Protein AF-A0A950LXG6-F1 (afdb_monomer)

Radius of gyration: 16.53 Å; Cα contacts (8 Å, |Δi|>4): 172; chains: 1; bounding box: 60×25×36 Å

Secondary structure (DSSP, 8-state):
---S-S-GGG--EEEEEE-SSTTEEEEEEEETTEEEEEEEEE--GGGSBTB-SSHHHHHHHHHHHTS--PPPSSHHHHHHHHHHHHHHHT-SS-SSEEEE--TTS---HHHHHHHHHHHHTT---------S-------

Structure (mmCIF, N/CA/C/O backbone):
data_AF-A0A950LXG6-F1
#
_entry.id   AF-A0A950LXG6-F1
#
loop_
_atom_site.group_PDB
_atom_site.id
_atom_site.type_symbol
_atom_site.label_atom_id
_atom_site.label_alt_id
_atom_site.label_comp_id
_atom_site.label_asym_id
_atom_site.label_entity_id
_atom_site.label_seq_id
_atom_site.pdbx_PDB_ins_code
_atom_site.Cartn_x
_atom_site.Cartn_y
_atom_site.Cartn_z
_atom_site.occupancy
_atom_site.B_iso_or_equiv
_atom_site.auth_seq_id
_atom_site.auth_comp_id
_atom_site.auth_asym_id
_atom_site.auth_atom_id
_atom_site.pdbx_PDB_model_num
ATOM 1 N N . MET A 1 1 ? -11.647 -15.676 -3.465 1.00 42.12 1 MET A N 1
ATOM 2 C CA . MET A 1 1 ? -10.871 -14.416 -3.354 1.00 42.12 1 MET A CA 1
ATOM 3 C C . MET A 1 1 ? -10.727 -14.121 -1.867 1.00 42.12 1 MET A C 1
ATOM 5 O O . MET A 1 1 ? -11.775 -13.935 -1.272 1.00 42.12 1 MET A O 1
ATOM 9 N N . PRO A 1 2 ? -9.537 -14.148 -1.237 1.00 46.75 2 PRO A N 1
ATOM 10 C CA . PRO A 1 2 ? -9.437 -13.808 0.186 1.00 46.75 2 PRO A CA 1
ATOM 11 C C . PRO A 1 2 ? -9.527 -12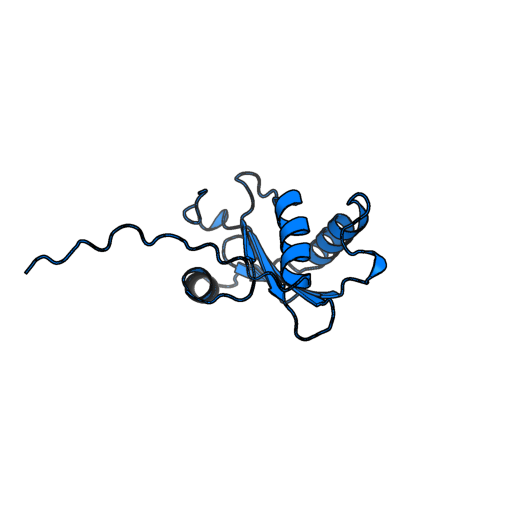.277 0.305 1.00 46.75 2 PRO A C 1
ATOM 13 O O . PRO A 1 2 ? -8.739 -11.570 -0.322 1.00 46.75 2 PRO A O 1
ATOM 16 N N . GLU A 1 3 ? -10.695 -11.770 0.704 1.00 58.88 3 GLU A N 1
ATOM 17 C CA . GLU A 1 3 ? -11.113 -11.449 2.084 1.00 58.88 3 GLU A CA 1
ATOM 18 C C . GLU A 1 3 ? -10.5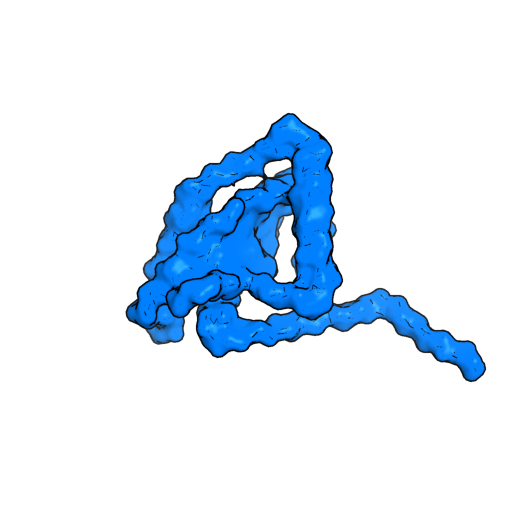69 -10.081 2.527 1.00 58.88 3 GLU A C 1
ATOM 20 O O . GLU A 1 3 ? -9.755 -9.994 3.428 1.00 58.88 3 GLU A O 1
ATOM 25 N N . ILE A 1 4 ? -11.049 -8.983 1.920 1.00 57.38 4 ILE A N 1
ATOM 26 C CA . ILE A 1 4 ? -10.932 -7.639 2.539 1.00 57.38 4 ILE A CA 1
ATOM 27 C C . ILE A 1 4 ? -11.655 -7.582 3.902 1.00 57.38 4 ILE A C 1
ATOM 29 O O . ILE A 1 4 ? -11.443 -6.679 4.705 1.00 57.38 4 ILE A O 1
ATOM 33 N N . VAL A 1 5 ? -12.531 -8.561 4.150 1.00 61.56 5 VAL A N 1
ATOM 34 C CA . VAL A 1 5 ? -13.261 -8.765 5.395 1.00 61.56 5 VAL A CA 1
ATOM 35 C C . VAL A 1 5 ? -12.406 -9.619 6.332 1.00 61.56 5 VAL A C 1
ATOM 37 O O . VAL A 1 5 ? -12.485 -10.841 6.339 1.00 61.56 5 VAL A O 1
ATOM 40 N N . HIS A 1 6 ? -11.581 -8.965 7.133 1.00 67.38 6 HIS A N 1
ATOM 41 C CA . HIS A 1 6 ? -10.941 -9.553 8.308 1.00 67.38 6 HIS A CA 1
ATOM 42 C C . HIS A 1 6 ? -10.940 -8.502 9.422 1.00 67.38 6 HIS A C 1
ATOM 44 O O . HIS A 1 6 ? -11.320 -7.349 9.200 1.00 67.38 6 HIS A O 1
ATOM 50 N N . ARG A 1 7 ? -10.516 -8.878 10.633 1.00 70.31 7 ARG A N 1
ATOM 51 C CA . ARG A 1 7 ? -10.454 -7.917 11.738 1.00 70.31 7 ARG A CA 1
ATOM 52 C C . ARG A 1 7 ? -9.603 -6.699 11.352 1.00 70.31 7 ARG A C 1
ATOM 54 O O . ARG A 1 7 ? -8.580 -6.846 10.678 1.00 70.31 7 ARG A O 1
ATOM 61 N N . LEU A 1 8 ? -10.049 -5.515 11.767 1.00 73.50 8 LEU A N 1
ATOM 62 C CA . LEU A 1 8 ? -9.440 -4.236 11.403 1.00 73.50 8 LEU A CA 1
ATOM 63 C C . LEU A 1 8 ? -7.995 -4.114 11.906 1.00 73.50 8 LEU A C 1
ATOM 65 O O . LEU A 1 8 ? -7.127 -3.682 11.159 1.00 73.50 8 LEU A O 1
ATOM 69 N N . ASP A 1 9 ? -7.717 -4.616 13.108 1.00 73.75 9 ASP A N 1
ATOM 70 C CA . ASP A 1 9 ? -6.367 -4.717 13.683 1.00 73.75 9 ASP A CA 1
ATOM 71 C C . ASP A 1 9 ? -5.417 -5.604 12.860 1.00 73.75 9 ASP A C 1
ATOM 73 O O . ASP A 1 9 ? -4.202 -5.512 12.990 1.00 73.75 9 ASP A O 1
ATOM 77 N N . ARG A 1 10 ? -5.961 -6.452 11.981 1.00 75.50 10 ARG A N 1
ATOM 78 C CA . ARG A 1 10 ? -5.204 -7.325 11.073 1.00 75.50 10 ARG A CA 1
ATOM 79 C C . ARG A 1 10 ? -5.247 -6.859 9.617 1.00 75.50 10 ARG A C 1
ATOM 81 O O . ARG A 1 10 ? -4.757 -7.570 8.742 1.00 75.50 10 ARG A O 1
ATOM 88 N N . LEU A 1 11 ? -5.821 -5.682 9.347 1.00 80.69 11 LEU A N 1
ATOM 89 C CA . LEU A 1 11 ? -5.873 -5.085 8.013 1.00 80.69 11 LEU A CA 1
ATOM 90 C C . LEU A 1 11 ? -4.516 -4.534 7.612 1.00 80.69 11 LEU A C 1
ATOM 92 O O . LEU A 1 11 ? -4.244 -3.344 7.751 1.00 80.69 11 LEU A O 1
ATOM 96 N N . SER A 1 12 ? -3.690 -5.428 7.081 1.00 83.12 12 SER A N 1
ATOM 97 C CA . SER A 1 12 ? -2.365 -5.108 6.571 1.00 83.12 12 SER A CA 1
ATOM 98 C C . SER A 1 12 ? -2.277 -5.371 5.073 1.00 83.12 12 SER A C 1
ATOM 100 O O . SER A 1 12 ? -2.789 -6.366 4.554 1.00 83.12 12 SER A O 1
ATOM 102 N N . GLY A 1 13 ? -1.620 -4.475 4.348 1.00 86.38 13 GLY A N 1
ATOM 103 C CA . GLY A 1 13 ? -1.499 -4.577 2.903 1.00 86.38 13 GLY A CA 1
ATOM 104 C C . GLY A 1 13 ? -0.568 -3.542 2.295 1.00 86.38 13 GLY A C 1
ATOM 105 O O . GLY A 1 13 ? 0.052 -2.737 2.980 1.00 86.38 13 GLY A O 1
ATOM 106 N N . LEU A 1 14 ? -0.461 -3.585 0.976 1.00 86.69 14 LEU A N 1
ATOM 107 C CA . LEU A 1 14 ? 0.359 -2.687 0.185 1.00 86.69 14 LEU A CA 1
ATOM 108 C C . LEU A 1 14 ? -0.409 -2.291 -1.070 1.00 86.69 14 LEU A C 1
ATOM 110 O O . LEU A 1 14 ? -0.772 -3.147 -1.877 1.00 86.69 14 LEU A O 1
ATOM 114 N N . VAL A 1 15 ? -0.637 -0.997 -1.249 1.00 86.88 15 VAL A N 1
ATOM 115 C CA . VAL A 1 15 ? -1.157 -0.425 -2.490 1.00 86.88 15 VAL A CA 1
ATOM 116 C C . VAL A 1 15 ? 0.017 0.070 -3.319 1.00 86.88 15 VAL A C 1
ATOM 118 O O . VAL A 1 15 ? 0.897 0.770 -2.825 1.00 86.88 15 VAL A O 1
ATOM 121 N N . ILE A 1 16 ? 0.023 -0.295 -4.595 1.00 86.69 16 ILE A N 1
ATOM 122 C CA . ILE A 1 16 ? 1.053 0.081 -5.559 1.00 86.69 16 ILE A CA 1
ATOM 123 C C . ILE A 1 16 ? 0.372 0.817 -6.696 1.00 86.69 16 ILE A C 1
ATOM 125 O O . ILE A 1 16 ? -0.534 0.271 -7.319 1.00 86.69 16 ILE A O 1
ATOM 129 N N . GLN A 1 17 ? 0.815 2.034 -6.986 1.00 85.94 17 GLN A N 1
ATOM 130 C CA . GLN A 1 17 ? 0.266 2.867 -8.054 1.00 85.94 17 GLN A CA 1
ATOM 131 C C . GLN A 1 17 ? 1.382 3.377 -8.960 1.00 85.94 17 GLN A C 1
ATOM 133 O O . GLN A 1 17 ? 2.543 3.457 -8.556 1.00 85.94 17 GLN A O 1
ATOM 138 N N . ARG A 1 18 ? 1.036 3.731 -10.199 1.00 80.69 18 ARG A N 1
ATOM 139 C CA . ARG A 1 18 ? 1.973 4.397 -11.105 1.00 80.69 18 ARG A CA 1
ATOM 140 C C . ARG A 1 18 ? 2.220 5.822 -10.605 1.00 80.69 18 ARG A C 1
ATOM 142 O O . ARG A 1 18 ? 1.278 6.506 -10.221 1.00 80.69 18 ARG A O 1
ATOM 149 N N . SER A 1 19 ? 3.477 6.250 -10.586 1.00 79.00 19 SER A N 1
ATOM 150 C CA . SER A 1 19 ? 3.853 7.626 -10.250 1.00 79.00 19 SER A CA 1
ATOM 151 C C . SER A 1 19 ? 3.980 8.476 -11.521 1.00 79.00 19 SER A C 1
ATOM 153 O O . SER A 1 19 ? 4.055 7.937 -12.624 1.00 79.00 19 SER A O 1
ATOM 155 N N . SER A 1 20 ? 4.024 9.803 -11.374 1.00 70.00 20 SER A N 1
ATOM 156 C CA . SER A 1 20 ? 4.157 10.758 -12.487 1.00 70.00 20 SER A CA 1
ATOM 157 C C . SER A 1 20 ? 5.535 10.746 -13.165 1.00 70.00 20 SER A C 1
ATOM 159 O O . SER A 1 20 ? 5.687 11.311 -14.244 1.00 70.00 20 SER A O 1
ATOM 161 N N . GLY A 1 21 ? 6.541 10.106 -12.557 1.00 66.06 21 GLY A N 1
ATOM 162 C CA . GLY A 1 21 ? 7.884 9.962 -13.125 1.00 66.06 21 GLY A CA 1
ATOM 163 C C . GLY A 1 21 ? 8.042 8.727 -14.027 1.00 66.06 21 GLY A C 1
ATOM 164 O O . GLY A 1 21 ? 7.367 7.713 -13.809 1.00 66.06 21 GLY A O 1
ATOM 165 N N . PRO A 1 22 ? 8.973 8.752 -15.002 1.00 66.06 22 PRO A N 1
ATOM 166 C CA . PRO A 1 22 ? 9.312 7.565 -15.781 1.00 66.06 22 PRO A CA 1
ATOM 167 C C . PRO A 1 22 ? 9.808 6.457 -14.843 1.00 66.06 22 PRO A C 1
ATOM 169 O O . PRO A 1 22 ? 10.554 6.712 -13.894 1.00 66.06 22 PRO A O 1
ATOM 172 N N . ASN A 1 23 ? 9.342 5.228 -15.071 1.00 73.06 23 ASN A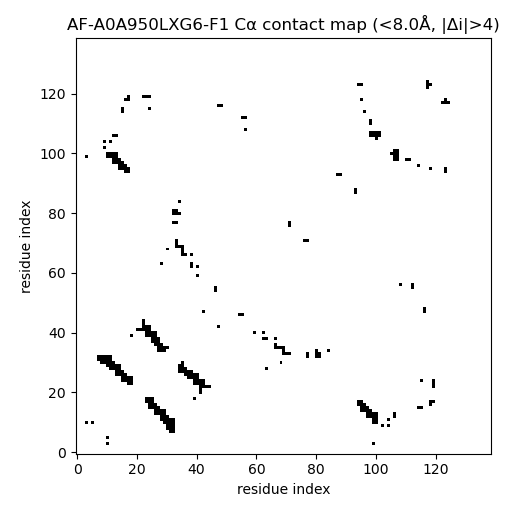 N 1
ATOM 173 C CA . ASN A 1 23 ? 9.681 4.039 -14.279 1.00 73.06 23 ASN A CA 1
ATOM 174 C C . ASN A 1 23 ? 9.526 4.199 -12.755 1.00 73.06 23 ASN A C 1
ATOM 176 O O . ASN A 1 23 ? 10.224 3.557 -11.969 1.00 73.06 23 ASN A O 1
ATOM 180 N N . SER A 1 24 ? 8.610 5.066 -12.329 1.00 81.38 24 SER A N 1
ATOM 181 C CA . SER A 1 24 ? 8.389 5.371 -10.921 1.00 81.38 24 SER A CA 1
ATOM 182 C C . SER A 1 24 ? 7.039 4.836 -10.456 1.00 81.38 24 SER A C 1
ATOM 184 O O . SER A 1 24 ? 6.024 4.961 -11.144 1.00 81.38 24 SER A O 1
ATOM 186 N N . ILE A 1 25 ? 7.016 4.271 -9.253 1.00 84.88 25 ILE A N 1
ATOM 187 C CA . ILE A 1 25 ? 5.807 3.792 -8.578 1.00 84.88 25 ILE A CA 1
ATOM 188 C C . ILE A 1 25 ? 5.639 4.501 -7.233 1.00 84.88 25 ILE A C 1
ATOM 190 O O . ILE A 1 25 ? 6.609 4.943 -6.617 1.00 84.88 25 ILE A O 1
ATOM 194 N N . ALA A 1 26 ? 4.397 4.617 -6.783 1.00 87.50 26 ALA A N 1
ATOM 195 C CA . ALA A 1 26 ? 4.050 5.049 -5.439 1.00 87.50 26 ALA A CA 1
ATOM 196 C C . ALA A 1 26 ? 3.582 3.833 -4.637 1.00 87.50 26 ALA A C 1
ATOM 198 O O . ALA A 1 26 ? 2.706 3.086 -5.080 1.00 87.50 26 ALA A O 1
ATOM 199 N N . LEU A 1 27 ? 4.189 3.633 -3.472 1.00 87.56 27 LEU A N 1
ATOM 200 C CA . LEU A 1 27 ? 3.842 2.581 -2.527 1.00 87.56 27 LEU A CA 1
ATOM 201 C C . LEU A 1 27 ? 3.112 3.215 -1.339 1.00 87.56 27 LEU A C 1
ATOM 203 O O . LEU A 1 27 ? 3.609 4.179 -0.753 1.00 87.56 27 LEU A O 1
ATOM 207 N N . PHE A 1 28 ? 1.959 2.660 -0.982 1.00 87.00 28 PHE A N 1
ATOM 208 C CA . PHE A 1 28 ? 1.237 2.997 0.241 1.00 87.00 28 PHE A CA 1
ATOM 209 C C . PHE A 1 28 ? 1.087 1.725 1.067 1.00 87.00 28 PHE A C 1
ATOM 211 O O . PHE A 1 28 ? 0.418 0.782 0.636 1.00 87.00 28 PHE A O 1
ATOM 218 N N . SER A 1 29 ? 1.738 1.665 2.223 1.00 86.62 29 SER A N 1
ATOM 219 C CA . SER A 1 29 ? 1.528 0.575 3.169 1.00 86.62 29 SER A CA 1
ATOM 220 C C . SER A 1 29 ? 0.211 0.782 3.904 1.00 86.62 29 SER A C 1
ATOM 222 O O . SER A 1 29 ? -0.225 1.903 4.149 1.00 86.62 29 SER A O 1
ATOM 224 N N . ILE A 1 30 ? -0.445 -0.323 4.226 1.00 86.56 30 ILE A N 1
ATOM 225 C CA . ILE A 1 30 ? -1.628 -0.358 5.071 1.00 86.56 30 ILE A CA 1
ATOM 226 C C . ILE A 1 30 ? -1.275 -1.225 6.271 1.00 86.56 30 ILE A C 1
ATOM 228 O O . ILE A 1 30 ? -0.800 -2.346 6.084 1.00 86.56 30 ILE A O 1
ATOM 232 N N . GLN A 1 31 ? -1.488 -0.718 7.479 1.00 85.00 31 GLN A N 1
ATOM 233 C CA . GLN A 1 31 ? -1.281 -1.446 8.732 1.00 85.00 31 GLN A CA 1
ATOM 234 C C . GLN A 1 31 ? -2.444 -1.137 9.671 1.00 85.00 31 GLN A C 1
ATOM 236 O O . GLN A 1 31 ? -2.751 0.027 9.895 1.00 85.00 31 GLN A O 1
ATOM 241 N N . ALA A 1 32 ? -3.129 -2.168 10.169 1.00 82.31 32 ALA A N 1
ATOM 242 C CA . ALA A 1 32 ? -4.341 -2.027 10.985 1.00 82.31 32 ALA A CA 1
ATOM 243 C C . ALA A 1 32 ? -5.416 -1.072 10.394 1.00 82.31 32 ALA A C 1
ATOM 245 O O . ALA A 1 32 ? -6.163 -0.424 11.121 1.00 82.31 32 ALA A O 1
ATOM 246 N N . GLY A 1 33 ? -5.491 -0.962 9.060 1.00 79.88 33 GLY A N 1
ATOM 247 C CA . GLY A 1 33 ? -6.405 -0.053 8.352 1.00 79.88 33 GLY A CA 1
ATOM 248 C C . GLY A 1 33 ? -5.912 1.384 8.169 1.00 79.88 33 GLY A C 1
ATOM 249 O O . GLY A 1 33 ? -6.580 2.168 7.498 1.00 79.88 33 GLY A O 1
ATOM 250 N N . ILE A 1 34 ? -4.731 1.710 8.687 1.00 84.25 34 ILE A N 1
ATOM 251 C CA . ILE A 1 34 ? -4.080 3.010 8.530 1.00 84.25 34 ILE A CA 1
ATOM 252 C C . ILE A 1 34 ? -3.253 2.985 7.259 1.00 84.25 34 ILE A C 1
ATOM 254 O O . ILE A 1 34 ? -2.513 2.033 7.016 1.00 84.25 34 ILE A O 1
ATOM 258 N N . ILE A 1 35 ? -3.372 4.030 6.446 1.00 85.94 35 ILE A N 1
ATOM 259 C CA . ILE A 1 35 ? -2.608 4.166 5.208 1.00 85.94 35 ILE A CA 1
ATOM 260 C C . ILE A 1 35 ? -1.372 5.016 5.505 1.00 85.94 35 ILE A C 1
ATOM 262 O O . ILE A 1 35 ? -1.506 6.173 5.884 1.00 85.94 35 ILE A O 1
ATOM 266 N N . SER A 1 36 ? -0.181 4.467 5.283 1.00 83.25 36 SER A N 1
ATOM 267 C CA . SER A 1 36 ? 1.100 5.174 5.368 1.00 83.25 36 SER A CA 1
ATOM 268 C C . SER A 1 36 ? 1.720 5.309 3.973 1.00 83.25 36 SER A C 1
ATOM 270 O O . SER A 1 36 ? 1.767 4.359 3.190 1.00 83.25 36 SER A O 1
ATOM 272 N N . GLY A 1 37 ? 2.186 6.507 3.624 1.00 74.12 37 GLY A N 1
ATOM 273 C CA . GLY A 1 37 ? 2.726 6.819 2.297 1.00 74.12 37 GLY A CA 1
ATOM 274 C C . GLY A 1 37 ? 2.439 8.269 1.890 1.00 74.12 37 GLY A C 1
ATOM 275 O O . GLY A 1 37 ? 1.914 9.029 2.700 1.00 74.12 37 GLY A O 1
ATOM 276 N N . PRO A 1 38 ? 2.748 8.682 0.647 1.00 81.44 38 PRO A N 1
ATOM 277 C CA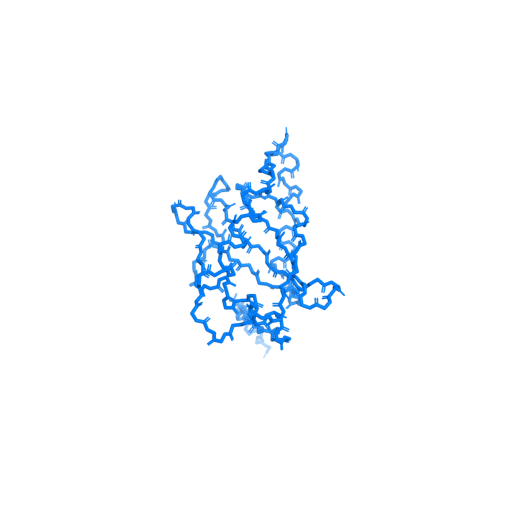 . PRO A 1 38 ? 3.306 7.894 -0.453 1.00 81.44 38 PRO A CA 1
ATOM 278 C C . PRO A 1 38 ? 4.829 7.732 -0.369 1.00 81.44 38 PRO A C 1
ATOM 280 O O . PRO A 1 38 ? 5.576 8.711 -0.342 1.00 81.44 38 PRO A O 1
ATOM 283 N N . ILE A 1 39 ? 5.310 6.493 -0.459 1.00 82.62 39 ILE A N 1
ATOM 284 C CA . ILE A 1 39 ? 6.732 6.219 -0.681 1.00 82.62 39 ILE A CA 1
ATOM 285 C C . ILE A 1 39 ? 6.954 6.180 -2.187 1.00 82.62 39 ILE A C 1
ATOM 287 O O . ILE A 1 39 ? 6.513 5.260 -2.882 1.00 82.62 39 ILE A O 1
ATOM 291 N N . ARG A 1 40 ? 7.619 7.208 -2.712 1.00 81.69 40 ARG A N 1
ATOM 292 C CA . ARG A 1 40 ? 7.997 7.254 -4.125 1.00 81.69 40 ARG A CA 1
ATOM 293 C C . ARG A 1 40 ? 9.208 6.364 -4.350 1.00 81.69 40 ARG A C 1
ATOM 295 O O . ARG A 1 40 ? 10.254 6.561 -3.740 1.00 81.69 40 ARG A O 1
ATOM 302 N N . PHE A 1 41 ? 9.062 5.403 -5.248 1.00 79.75 41 PHE A N 1
ATOM 303 C CA . PHE A 1 41 ? 10.098 4.442 -5.573 1.00 79.75 41 PHE A CA 1
ATOM 304 C C . PHE A 1 41 ? 10.386 4.479 -7.072 1.00 79.75 41 PHE A C 1
ATOM 306 O O . PHE A 1 41 ? 9.526 4.153 -7.890 1.00 79.75 41 PHE A O 1
ATOM 313 N N . SER A 1 42 ? 11.601 4.894 -7.430 1.00 76.19 42 SER A N 1
ATOM 314 C CA . SER A 1 42 ? 12.079 4.858 -8.812 1.00 76.19 42 SER A CA 1
ATOM 315 C C . SER A 1 42 ? 12.819 3.549 -9.074 1.00 76.19 42 SER A C 1
ATOM 317 O O . SER A 1 42 ? 13.691 3.133 -8.292 1.00 76.19 42 SER A O 1
ATOM 319 N N . ILE A 1 43 ? 12.435 2.880 -10.160 1.00 73.00 43 ILE A N 1
ATOM 320 C CA . ILE A 1 43 ? 13.019 1.618 -10.601 1.00 73.00 43 ILE A CA 1
ATOM 321 C C . ILE A 1 43 ? 13.970 1.921 -11.753 1.00 73.00 43 ILE A C 1
ATOM 323 O O . ILE A 1 43 ? 13.526 2.304 -12.837 1.00 73.00 43 ILE A O 1
ATOM 327 N N . PRO A 1 44 ? 15.283 1.746 -11.541 1.00 69.50 44 PRO A N 1
ATOM 328 C CA . PRO A 1 44 ? 16.244 1.837 -12.619 1.00 69.50 44 PRO A CA 1
ATOM 329 C C . PRO A 1 44 ? 15.932 0.817 -13.728 1.00 69.50 44 PRO A C 1
ATOM 331 O O . PRO A 1 44 ? 15.517 -0.300 -13.413 1.00 69.50 44 PRO A O 1
ATOM 334 N N . PRO A 1 45 ? 16.190 1.138 -15.007 1.00 64.06 45 PRO A N 1
ATOM 335 C CA . PRO A 1 45 ? 15.883 0.257 -16.137 1.00 64.06 45 PRO A CA 1
ATOM 336 C C . PRO A 1 45 ? 16.549 -1.127 -16.056 1.00 64.06 45 PRO A C 1
ATOM 338 O O . PRO A 1 45 ? 15.978 -2.115 -16.499 1.00 64.06 45 PRO A O 1
ATOM 341 N N . PHE A 1 46 ? 17.729 -1.227 -15.437 1.00 62.28 46 PHE A N 1
ATOM 342 C CA . PHE A 1 46 ? 18.454 -2.494 -15.258 1.00 62.28 46 PHE A CA 1
ATOM 343 C C . PHE A 1 46 ? 17.837 -3.421 -14.195 1.00 62.28 46 PHE A C 1
ATOM 345 O O . PHE A 1 46 ? 18.216 -4.582 -14.092 1.00 62.28 46 PHE A O 1
ATOM 352 N N . LEU A 1 47 ? 16.896 -2.912 -13.390 1.00 62.72 47 LEU A N 1
ATOM 353 C CA . LEU A 1 47 ? 16.121 -3.677 -12.407 1.00 62.72 47 LEU A CA 1
ATOM 354 C C . LEU A 1 47 ? 14.738 -4.074 -12.936 1.00 62.72 47 LEU A C 1
ATOM 356 O O . LEU A 1 47 ? 13.916 -4.596 -12.176 1.00 62.72 47 LEU A O 1
ATOM 360 N N . LEU A 1 48 ? 14.468 -3.814 -14.221 1.00 63.16 48 LEU A N 1
ATOM 361 C CA . LEU A 1 48 ? 13.273 -4.301 -14.894 1.00 63.16 48 LEU A CA 1
ATOM 362 C C . LEU A 1 48 ? 13.310 -5.839 -14.976 1.00 63.16 48 LEU A C 1
ATOM 364 O O . LEU A 1 48 ? 14.381 -6.444 -15.043 1.00 63.16 48 LEU A O 1
ATOM 368 N N . PRO A 1 49 ? 12.149 -6.501 -14.914 1.00 54.22 49 PRO A N 1
ATOM 369 C CA . PRO A 1 49 ? 12.094 -7.933 -14.674 1.00 54.22 49 PRO A CA 1
ATOM 370 C C . PRO A 1 49 ? 12.479 -8.709 -15.937 1.00 54.22 49 PRO A C 1
ATOM 372 O O . PRO A 1 49 ? 11.782 -8.641 -16.945 1.00 54.22 49 PRO A O 1
ATOM 375 N N . GLY A 1 50 ? 13.573 -9.466 -15.842 1.00 56.72 50 GLY A N 1
ATOM 376 C CA . GLY A 1 50 ? 14.103 -10.334 -16.901 1.00 56.72 50 GLY A CA 1
ATOM 377 C C . GLY A 1 50 ? 15.177 -11.305 -16.394 1.00 56.72 50 GLY A C 1
ATOM 378 O O . GLY A 1 50 ? 15.242 -12.438 -16.854 1.00 56.72 50 GLY A O 1
ATOM 379 N N . GLY A 1 51 ? 15.951 -10.903 -15.381 1.00 49.16 51 GLY A N 1
ATOM 380 C CA . GLY A 1 51 ? 16.818 -11.785 -14.595 1.00 49.16 51 GLY A CA 1
ATOM 381 C C . GLY A 1 51 ? 16.237 -12.015 -13.201 1.00 49.16 51 GLY A C 1
ATOM 382 O O . GLY A 1 51 ? 15.517 -11.162 -12.686 1.00 49.16 51 GLY A O 1
ATOM 383 N N . GLU A 1 52 ? 16.509 -13.182 -12.625 1.00 49.72 52 GLU A N 1
ATOM 384 C CA . GLU A 1 52 ? 16.157 -13.625 -11.269 1.00 49.72 52 GLU A CA 1
ATOM 385 C C . GLU A 1 52 ? 15.978 -12.488 -10.238 1.00 49.72 52 GLU A C 1
ATOM 387 O O . GLU A 1 52 ? 16.778 -11.559 -10.157 1.00 49.72 52 GLU A O 1
ATOM 392 N N . ALA A 1 53 ? 14.915 -12.552 -9.425 1.00 53.66 53 ALA A N 1
ATOM 393 C CA . ALA A 1 53 ? 14.448 -11.445 -8.584 1.00 53.66 53 ALA A CA 1
ATOM 394 C C . ALA A 1 53 ? 14.921 -11.447 -7.101 1.00 53.66 53 ALA A C 1
ATOM 396 O O . ALA A 1 53 ? 14.076 -11.573 -6.207 1.00 53.66 53 ALA A O 1
ATOM 397 N N . PRO A 1 54 ? 16.213 -11.203 -6.794 1.00 59.78 54 PRO A N 1
ATOM 398 C CA . PRO A 1 54 ? 16.642 -10.681 -5.487 1.00 59.78 54 PRO A CA 1
ATOM 399 C C . PRO A 1 54 ? 16.594 -9.142 -5.312 1.00 59.78 54 PRO A C 1
ATOM 401 O O . PRO A 1 54 ? 16.124 -8.691 -4.262 1.00 59.78 54 PRO A O 1
ATOM 404 N N . PRO A 1 55 ? 17.006 -8.283 -6.275 1.00 72.00 55 PRO A N 1
ATOM 405 C CA . PRO A 1 55 ? 17.286 -6.880 -5.950 1.00 72.00 55 PRO A CA 1
ATOM 406 C C . PRO A 1 55 ? 16.034 -5.996 -5.841 1.00 72.00 55 PRO A C 1
ATOM 408 O O . PRO A 1 55 ? 15.965 -5.139 -4.963 1.00 72.00 55 PRO A O 1
ATOM 411 N N . LEU A 1 56 ? 14.998 -6.207 -6.665 1.00 76.88 56 LEU A N 1
ATOM 412 C CA . LEU A 1 56 ? 13.772 -5.396 -6.591 1.00 76.88 56 LEU A CA 1
ATOM 413 C C . LEU A 1 56 ? 12.989 -5.654 -5.294 1.00 76.88 56 LEU A C 1
ATOM 415 O O . LEU A 1 56 ? 12.518 -4.710 -4.662 1.00 76.88 56 LEU A O 1
ATOM 419 N N . ARG A 1 57 ? 12.892 -6.920 -4.860 1.00 79.94 57 ARG A N 1
ATOM 420 C CA . ARG A 1 57 ? 12.268 -7.278 -3.577 1.00 79.94 57 ARG A CA 1
ATOM 421 C C . ARG A 1 57 ? 13.018 -6.639 -2.412 1.00 79.94 57 ARG A C 1
ATOM 423 O O . ARG A 1 57 ? 12.373 -6.020 -1.572 1.00 79.94 57 ARG A O 1
ATOM 430 N N . ALA A 1 58 ? 14.345 -6.778 -2.372 1.00 80.00 58 ALA A N 1
ATOM 431 C CA . ALA A 1 58 ? 15.167 -6.205 -1.309 1.00 80.00 58 ALA A CA 1
ATOM 432 C C . ALA A 1 58 ? 14.995 -4.682 -1.227 1.00 80.00 58 ALA A C 1
ATOM 434 O O . ALA A 1 58 ? 14.750 -4.155 -0.147 1.00 80.00 58 ALA A O 1
ATOM 435 N N . ARG A 1 59 ? 15.001 -3.983 -2.371 1.00 80.25 59 ARG A N 1
ATOM 436 C CA . ARG A 1 59 ? 14.794 -2.528 -2.406 1.00 80.25 59 ARG A CA 1
ATOM 437 C C . ARG A 1 59 ? 13.388 -2.102 -1.978 1.00 80.25 59 ARG A C 1
ATOM 439 O O . ARG A 1 59 ? 13.266 -1.117 -1.258 1.00 80.25 59 ARG A O 1
ATOM 446 N N . ILE A 1 60 ? 12.335 -2.819 -2.388 1.00 80.62 60 ILE A N 1
ATOM 447 C CA . ILE A 1 60 ? 10.964 -2.524 -1.930 1.00 80.62 60 ILE A CA 1
ATOM 448 C C . ILE A 1 60 ? 10.849 -2.790 -0.428 1.00 80.62 60 ILE A C 1
ATOM 450 O O . ILE A 1 60 ? 10.315 -1.955 0.291 1.00 80.62 60 ILE A O 1
ATOM 454 N N . SER A 1 61 ? 11.379 -3.915 0.059 1.00 81.31 61 SER A N 1
ATOM 455 C CA . SER A 1 61 ? 11.400 -4.225 1.490 1.00 81.31 61 SER A CA 1
ATOM 456 C C . SER A 1 61 ? 12.132 -3.143 2.277 1.00 81.31 61 SER A C 1
ATOM 458 O O . SER A 1 61 ? 11.597 -2.671 3.266 1.00 81.31 61 SER A O 1
ATOM 460 N N . GLN A 1 62 ? 13.297 -2.692 1.810 1.00 81.81 62 GLN A N 1
ATOM 461 C CA . GLN A 1 62 ? 14.057 -1.612 2.440 1.00 81.81 62 GLN A CA 1
ATOM 462 C C . GLN A 1 62 ? 13.284 -0.286 2.439 1.00 81.81 62 GLN A C 1
ATOM 464 O O . GLN A 1 62 ? 13.253 0.405 3.454 1.00 81.81 62 GLN A O 1
ATOM 469 N N . ALA A 1 63 ? 12.626 0.059 1.328 1.00 80.56 63 ALA A N 1
ATOM 470 C CA . ALA A 1 63 ? 11.798 1.259 1.238 1.00 80.56 63 ALA A CA 1
ATOM 471 C C . ALA A 1 63 ? 10.605 1.206 2.207 1.00 80.56 63 ALA A C 1
ATOM 473 O O . ALA A 1 63 ? 10.289 2.209 2.838 1.00 80.56 63 ALA A O 1
ATOM 474 N N . LEU A 1 64 ? 9.979 0.034 2.358 1.00 79.19 64 LEU A N 1
ATOM 475 C CA . LEU A 1 64 ? 8.895 -0.190 3.315 1.00 79.19 64 LEU A CA 1
ATOM 476 C C . LEU A 1 64 ? 9.391 -0.192 4.764 1.00 79.19 64 LEU A C 1
ATOM 478 O O . LEU A 1 64 ? 8.717 0.363 5.619 1.00 79.19 64 LEU A O 1
ATOM 482 N N . SER A 1 65 ? 10.569 -0.751 5.043 1.00 77.94 65 SER A N 1
ATOM 483 C CA . SER A 1 65 ? 11.183 -0.711 6.376 1.00 77.94 65 SER A CA 1
ATOM 484 C C . SER A 1 65 ? 11.569 0.706 6.808 1.00 77.94 65 SER A C 1
ATOM 486 O O . SER A 1 65 ? 11.584 0.989 8.000 1.00 77.94 65 SER A O 1
ATOM 488 N N . GLY A 1 66 ? 11.875 1.600 5.861 1.00 70.12 66 GLY A N 1
ATOM 489 C CA . GLY A 1 66 ? 12.101 3.023 6.132 1.00 70.12 66 GLY A CA 1
ATOM 490 C C . GLY A 1 66 ? 10.815 3.845 6.278 1.00 70.12 66 GLY A C 1
ATOM 491 O O . GLY A 1 66 ? 10.873 4.998 6.708 1.00 70.12 66 GLY A O 1
ATOM 492 N N . ALA A 1 67 ? 9.658 3.281 5.924 1.00 69.31 67 ALA A N 1
ATOM 493 C CA . ALA A 1 67 ? 8.373 3.922 6.143 1.00 69.31 67 ALA A CA 1
ATOM 494 C C . ALA A 1 67 ? 8.069 3.916 7.639 1.00 69.31 67 ALA A C 1
ATOM 496 O O . ALA A 1 67 ? 8.065 2.861 8.271 1.00 69.31 67 ALA A O 1
ATOM 497 N N . ARG A 1 68 ? 7.796 5.085 8.220 1.00 60.38 68 ARG A N 1
ATOM 498 C CA . ARG A 1 68 ? 7.272 5.124 9.585 1.00 60.38 68 ARG A CA 1
ATOM 499 C C . ARG A 1 68 ? 5.895 4.471 9.579 1.00 60.38 68 ARG A C 1
ATOM 501 O O . ARG A 1 68 ? 5.015 4.940 8.861 1.00 60.38 68 ARG A O 1
ATOM 508 N N . SER A 1 69 ? 5.723 3.421 10.377 1.00 63.44 69 SER A N 1
ATOM 509 C CA . SER A 1 69 ? 4.398 2.923 10.734 1.00 63.44 69 SER A CA 1
ATOM 510 C C . SER A 1 69 ? 3.646 4.073 11.403 1.00 63.44 69 SER A C 1
ATOM 512 O O . SER A 1 69 ? 4.054 4.520 12.476 1.00 63.44 69 SER A O 1
ATOM 514 N N . GLN A 1 70 ? 2.610 4.607 10.754 1.00 67.12 70 GLN A N 1
ATOM 515 C CA . GLN A 1 70 ? 1.704 5.536 11.421 1.00 67.12 70 GLN A CA 1
ATOM 516 C C . GLN A 1 70 ? 0.704 4.727 12.235 1.00 67.12 70 GLN A C 1
ATOM 518 O O . GLN A 1 70 ? 0.052 3.826 11.708 1.00 67.12 70 GLN A O 1
ATOM 523 N N . GLU A 1 71 ? 0.601 5.056 13.516 1.00 69.75 71 GLU A N 1
ATOM 524 C CA . GLU A 1 71 ? -0.492 4.618 14.371 1.00 69.75 71 GLU A CA 1
ATOM 525 C C . GLU A 1 71 ? -1.523 5.749 14.417 1.00 69.75 71 GLU A C 1
ATOM 527 O O . GLU A 1 71 ? -1.149 6.922 14.473 1.00 69.75 71 GLU A O 1
ATOM 532 N N . ALA A 1 72 ? -2.808 5.413 14.323 1.00 71.94 72 ALA A N 1
ATOM 533 C CA . ALA A 1 72 ? -3.865 6.410 14.326 1.00 71.94 72 ALA A CA 1
ATOM 534 C C . ALA A 1 72 ? -3.941 7.002 15.731 1.00 71.94 72 ALA A C 1
ATOM 536 O O . ALA A 1 72 ? -4.120 6.271 16.706 1.00 71.94 72 ALA A O 1
ATOM 537 N 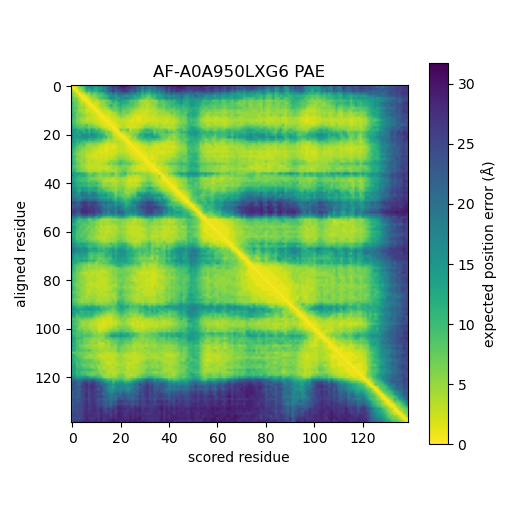N . ALA A 1 73 ? -3.844 8.323 15.836 1.00 75.25 73 ALA A N 1
ATOM 538 C CA . ALA A 1 73 ? -3.961 9.027 17.102 1.00 75.25 73 ALA A CA 1
ATOM 539 C C . ALA A 1 73 ? -5.399 8.975 17.650 1.00 75.25 73 ALA A C 1
ATOM 541 O O . ALA A 1 73 ? -5.618 9.217 18.837 1.00 75.25 73 ALA A O 1
ATOM 542 N N . SER A 1 74 ? -6.393 8.662 16.805 1.00 83.50 74 SER A N 1
ATOM 543 C CA . SER A 1 74 ? -7.794 8.535 17.214 1.00 83.50 74 SER A CA 1
ATOM 544 C C . SER A 1 74 ? -8.621 7.594 16.328 1.00 83.50 74 SER A C 1
ATOM 546 O O . SER A 1 74 ? -8.288 7.322 15.174 1.00 83.50 74 SER A O 1
ATOM 548 N N . THR A 1 75 ? -9.776 7.160 16.842 1.00 84.75 75 THR A N 1
ATOM 549 C CA . THR A 1 75 ? -10.790 6.430 16.061 1.00 84.75 75 THR A CA 1
ATOM 550 C C . THR A 1 75 ? -11.293 7.241 14.867 1.00 84.75 75 THR A C 1
ATOM 552 O O . THR A 1 75 ? -11.597 6.662 13.829 1.00 84.75 75 THR A O 1
ATOM 555 N N . VAL A 1 76 ? -11.366 8.571 14.990 1.00 89.50 76 VAL A N 1
ATOM 556 C CA . VAL A 1 76 ? -11.801 9.456 13.897 1.00 89.50 76 VAL A CA 1
ATOM 557 C C . VAL A 1 76 ? -10.802 9.398 12.743 1.00 89.50 76 VAL A C 1
ATOM 559 O O . VAL A 1 76 ? -11.199 9.114 11.618 1.00 89.50 76 VAL A O 1
ATOM 562 N N . GLU A 1 77 ? -9.509 9.541 13.033 1.00 86.06 77 GLU A N 1
ATOM 563 C CA . GLU A 1 77 ? -8.437 9.415 12.036 1.00 86.06 77 GLU A CA 1
ATOM 564 C C . GLU A 1 77 ? -8.446 8.023 11.380 1.00 86.06 77 GLU A C 1
ATOM 566 O O . GLU A 1 77 ? -8.383 7.888 10.157 1.00 86.06 77 GLU A O 1
ATOM 571 N N . LEU A 1 78 ? -8.627 6.962 12.174 1.00 85.44 78 LEU A N 1
ATOM 572 C CA . LEU A 1 78 ? -8.764 5.603 11.648 1.00 85.44 78 LEU A CA 1
ATOM 573 C C . LEU A 1 78 ? -9.965 5.470 10.696 1.00 85.44 78 LEU A C 1
ATOM 575 O O . LEU A 1 78 ? -9.855 4.862 9.629 1.00 85.44 78 LEU A O 1
ATOM 579 N N . MET A 1 79 ? -11.114 6.049 11.053 1.00 86.56 79 MET A N 1
ATOM 580 C CA . MET A 1 79 ? -12.302 6.057 10.199 1.00 86.56 79 MET A CA 1
ATOM 581 C C . MET A 1 79 ? -12.071 6.827 8.894 1.00 86.56 79 MET A C 1
ATOM 583 O O . MET A 1 79 ? -12.549 6.385 7.848 1.00 86.56 79 MET A O 1
ATOM 587 N N . GLU A 1 80 ? -11.317 7.926 8.920 1.00 89.19 80 GLU A N 1
ATOM 588 C CA . GLU A 1 80 ? -10.937 8.684 7.722 1.00 89.19 80 GLU A CA 1
ATOM 589 C C . GLU A 1 80 ? -10.058 7.849 6.785 1.00 89.19 80 GLU A C 1
ATOM 591 O O . GLU A 1 80 ? -10.360 7.730 5.591 1.00 89.19 80 GLU A O 1
ATOM 596 N N . HIS A 1 81 ? -9.029 7.182 7.318 1.00 86.81 81 HIS A N 1
ATOM 597 C CA . HIS A 1 81 ? -8.191 6.268 6.537 1.00 86.81 81 HIS A CA 1
ATOM 598 C C . HIS A 1 81 ? -9.010 5.138 5.906 1.00 86.81 81 HIS A C 1
ATOM 600 O O . HIS A 1 81 ? -8.855 4.839 4.717 1.00 86.81 81 HIS A O 1
ATOM 606 N N . LEU A 1 82 ? -9.939 4.549 6.662 1.00 86.06 82 LEU A N 1
ATOM 607 C CA . LEU A 1 82 ? -10.832 3.513 6.152 1.00 86.06 82 LEU A CA 1
ATOM 608 C C . LEU A 1 82 ? -11.797 4.028 5.089 1.00 86.06 82 LEU A C 1
ATOM 610 O O . LEU A 1 82 ? -12.054 3.325 4.109 1.00 86.06 82 LEU A O 1
ATOM 614 N N . ALA A 1 83 ? -12.317 5.244 5.243 1.00 87.06 83 ALA A N 1
ATOM 615 C CA . ALA A 1 83 ? -13.179 5.865 4.248 1.00 87.06 83 ALA A CA 1
ATOM 616 C C . ALA A 1 83 ? -12.425 6.088 2.929 1.00 87.06 83 ALA A C 1
ATOM 618 O O . ALA A 1 83 ? -12.951 5.758 1.860 1.00 87.06 83 ALA A O 1
ATOM 619 N N . ILE A 1 84 ? -11.175 6.563 2.994 1.00 86.88 84 ILE A N 1
ATOM 620 C CA . ILE A 1 84 ? -10.291 6.713 1.830 1.00 86.88 84 ILE A CA 1
ATOM 621 C C . ILE A 1 84 ? -10.028 5.349 1.185 1.00 86.88 84 ILE A C 1
ATOM 623 O O . ILE A 1 84 ? -10.208 5.198 -0.028 1.00 86.88 84 ILE A O 1
ATOM 627 N N . LEU A 1 85 ? -9.664 4.341 1.985 1.00 83.75 85 LEU A N 1
ATOM 628 C CA . LEU A 1 85 ? -9.376 2.996 1.493 1.00 83.75 85 LEU A CA 1
ATOM 629 C C . LEU A 1 85 ? -10.592 2.381 0.800 1.00 83.75 85 LEU A C 1
ATOM 631 O O . LEU A 1 85 ? -10.479 1.894 -0.324 1.00 83.75 85 LEU A O 1
ATOM 635 N N . LYS A 1 86 ? -11.765 2.440 1.442 1.00 83.88 86 LYS A N 1
ATOM 636 C CA . LYS A 1 86 ? -13.035 1.950 0.898 1.00 83.88 86 LYS A CA 1
ATOM 637 C C . LYS A 1 86 ? -13.352 2.661 -0.415 1.00 83.88 86 LYS A C 1
ATOM 639 O O . LYS A 1 86 ? -13.601 2.007 -1.425 1.00 83.88 86 LYS A O 1
ATOM 644 N N . ARG A 1 87 ? -13.287 3.995 -0.433 1.00 85.06 87 ARG A N 1
ATOM 645 C CA . ARG A 1 87 ? -13.569 4.793 -1.632 1.00 85.06 87 ARG A CA 1
ATOM 646 C C . ARG A 1 87 ? -12.631 4.453 -2.789 1.00 85.06 87 ARG A C 1
ATOM 648 O O . ARG A 1 87 ? -13.080 4.437 -3.931 1.00 85.06 87 ARG A O 1
ATOM 655 N N . TRP A 1 88 ? -11.354 4.193 -2.518 1.00 84.19 88 TRP A N 1
ATOM 656 C CA . TRP A 1 88 ? -10.391 3.788 -3.541 1.00 84.19 88 TRP A CA 1
ATOM 657 C C . TRP A 1 88 ? -10.605 2.337 -3.998 1.00 84.19 88 TRP A C 1
ATOM 659 O O . TRP A 1 88 ? -10.580 2.062 -5.196 1.00 84.19 88 TRP A O 1
ATOM 669 N N . PHE A 1 89 ? -10.855 1.412 -3.066 1.00 79.38 89 PHE A N 1
ATOM 670 C CA . PHE A 1 89 ? -10.998 -0.018 -3.347 1.00 79.38 89 PHE A CA 1
ATOM 671 C C . PHE A 1 89 ? -12.252 -0.344 -4.162 1.00 79.38 89 PHE A C 1
ATOM 673 O O . PHE A 1 89 ? -12.182 -1.165 -5.073 1.00 79.38 89 PHE A O 1
ATOM 680 N N . PHE A 1 90 ? -13.374 0.310 -3.856 1.00 78.38 90 PHE A N 1
ATOM 681 C CA . PHE A 1 90 ? -14.652 0.109 -4.545 1.00 78.38 90 PHE A CA 1
ATOM 682 C C . PHE A 1 90 ? -14.824 0.989 -5.795 1.00 78.38 90 PHE A C 1
ATOM 684 O O . PHE A 1 90 ? -15.873 0.947 -6.434 1.00 78.38 90 PHE A O 1
ATOM 691 N N . ARG A 1 91 ? -13.817 1.790 -6.172 1.00 76.38 91 ARG A N 1
ATOM 692 C CA . ARG A 1 91 ? -13.865 2.577 -7.409 1.00 76.38 91 ARG A CA 1
ATOM 693 C C . ARG A 1 91 ? -13.674 1.659 -8.625 1.00 76.38 91 ARG A C 1
ATOM 695 O O . ARG A 1 91 ? -12.728 0.877 -8.667 1.00 76.38 91 ARG A O 1
ATOM 702 N N . SER A 1 92 ? -14.532 1.812 -9.634 1.00 61.62 92 SER A N 1
ATOM 703 C CA . SER A 1 92 ? -14.506 1.043 -10.891 1.00 61.62 92 SER A CA 1
ATOM 704 C C . SER A 1 92 ? -13.228 1.252 -11.714 1.00 61.62 92 SER A C 1
ATOM 706 O O . SER A 1 92 ? -12.706 0.306 -12.296 1.00 61.62 92 SER A O 1
ATOM 708 N N . SER A 1 93 ? -12.675 2.468 -11.715 1.00 64.81 93 SER A N 1
ATOM 709 C CA . SER A 1 93 ? -11.386 2.805 -12.326 1.00 64.81 93 SER A CA 1
ATOM 710 C C . SER A 1 93 ? -10.370 3.194 -11.250 1.00 64.81 93 SER A C 1
ATOM 712 O O . SER A 1 93 ? -10.295 4.340 -10.799 1.00 64.81 93 SER A O 1
ATOM 714 N N . ARG A 1 94 ? -9.573 2.222 -10.799 1.00 72.25 94 ARG A N 1
ATOM 715 C CA . ARG A 1 94 ? -8.467 2.476 -9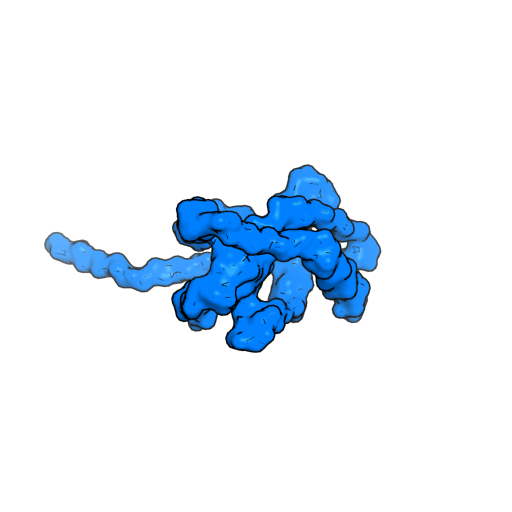.866 1.00 72.25 94 ARG A CA 1
ATOM 716 C C . ARG A 1 94 ? -7.128 2.436 -10.587 1.00 72.25 94 ARG A C 1
ATOM 718 O O . ARG A 1 94 ? -6.834 1.522 -11.356 1.00 72.25 94 ARG A O 1
ATOM 725 N N . GLN A 1 95 ? -6.302 3.436 -10.311 1.00 69.69 95 GLN A N 1
ATOM 726 C CA . GLN A 1 95 ? -4.906 3.412 -10.711 1.00 69.69 95 GLN A CA 1
ATOM 727 C C . GLN A 1 95 ? -4.128 2.646 -9.643 1.00 69.69 95 GLN A C 1
ATOM 729 O O . GLN A 1 95 ? -4.019 3.104 -8.508 1.00 69.69 95 GLN A O 1
ATOM 734 N N . GLY A 1 96 ? -3.630 1.465 -10.008 1.00 76.12 96 GLY A N 1
ATOM 735 C CA . GLY A 1 96 ? -2.817 0.624 -9.136 1.00 76.12 96 GLY A CA 1
ATOM 736 C C . GLY A 1 96 ? -3.481 -0.659 -8.639 1.00 76.12 96 GLY A C 1
ATOM 737 O O . GLY A 1 96 ? -4.674 -0.900 -8.824 1.00 76.12 96 GLY A O 1
ATOM 738 N N . GLU A 1 97 ? -2.672 -1.494 -7.996 1.00 82.88 97 GLU A N 1
ATOM 739 C CA . GLU A 1 97 ? -3.055 -2.789 -7.437 1.00 82.88 97 GLU A CA 1
ATOM 740 C C . GLU A 1 97 ? -2.856 -2.789 -5.916 1.00 82.88 97 GLU A C 1
ATOM 742 O O . GLU A 1 97 ? -1.899 -2.210 -5.406 1.00 82.88 97 GLU A O 1
ATOM 747 N N . ILE A 1 98 ? -3.758 -3.453 -5.188 1.00 83.38 98 ILE A N 1
ATOM 748 C CA . ILE A 1 98 ? -3.638 -3.683 -3.742 1.00 83.38 98 ILE A CA 1
ATOM 749 C C . ILE A 1 98 ? -3.306 -5.144 -3.468 1.00 83.38 98 ILE A C 1
ATOM 751 O O . ILE A 1 98 ? -3.920 -6.059 -4.024 1.00 83.38 98 ILE A O 1
ATOM 755 N N . PHE A 1 99 ? -2.345 -5.353 -2.580 1.00 85.31 99 PHE A N 1
ATOM 756 C CA . PHE A 1 99 ? -1.897 -6.653 -2.116 1.00 85.31 99 PHE A CA 1
ATOM 757 C C . PHE A 1 99 ? -2.099 -6.724 -0.608 1.00 85.31 99 PHE A C 1
ATOM 759 O O . PHE A 1 99 ? -1.385 -6.065 0.139 1.00 85.31 99 PHE A O 1
ATOM 766 N N . PHE A 1 100 ? -3.067 -7.515 -0.158 1.00 83.38 100 PHE A N 1
ATOM 767 C CA . PHE A 1 100 ? -3.248 -7.778 1.267 1.00 83.38 100 PHE A CA 1
ATOM 768 C C . PHE A 1 100 ? -2.187 -8.757 1.768 1.00 83.38 100 PHE A C 1
ATOM 770 O O . PHE A 1 100 ? -1.793 -9.677 1.039 1.00 83.38 100 PHE A O 1
ATOM 777 N N . ALA A 1 101 ? -1.722 -8.527 2.992 1.00 83.62 101 ALA A N 1
ATOM 778 C CA . ALA A 1 101 ? -0.902 -9.475 3.721 1.00 83.62 101 ALA A CA 1
ATOM 779 C C . ALA A 1 101 ? -1.740 -10.700 4.119 1.00 83.62 101 ALA A C 1
ATOM 781 O O . ALA A 1 101 ? -2.971 -10.646 4.167 1.00 83.62 101 ALA A O 1
ATOM 782 N N . ASP A 1 102 ? -1.079 -11.826 4.364 1.00 79.75 102 ASP A N 1
ATOM 783 C CA . ASP A 1 102 ? -1.750 -13.017 4.873 1.00 79.75 102 ASP A CA 1
ATOM 784 C C . ASP A 1 102 ? -2.108 -12.889 6.371 1.00 79.75 102 ASP A C 1
ATOM 786 O O . ASP A 1 102 ? -1.867 -11.869 7.019 1.00 79.75 102 ASP A O 1
ATOM 790 N N . ARG A 1 103 ? -2.666 -13.957 6.958 1.00 69.75 103 ARG A N 1
ATOM 791 C CA . ARG A 1 103 ? -3.020 -13.997 8.392 1.00 69.75 103 ARG A CA 1
ATOM 792 C C . ARG A 1 103 ? -1.813 -13.846 9.330 1.00 69.75 103 ARG A C 1
ATOM 794 O O . ARG A 1 103 ? -2.021 -13.580 10.510 1.00 69.75 103 ARG A O 1
ATOM 801 N N . LYS A 1 104 ? -0.590 -14.044 8.831 1.00 72.62 104 LYS A N 1
ATOM 802 C CA . LYS A 1 104 ? 0.675 -13.880 9.558 1.00 72.62 104 LYS A CA 1
ATOM 803 C C . LYS A 1 104 ? 1.279 -12.483 9.363 1.00 72.62 104 LYS A C 1
ATOM 805 O O . LYS A 1 104 ? 2.309 -12.190 9.959 1.00 72.62 104 LYS A O 1
ATOM 810 N N . GLY A 1 105 ? 0.650 -11.620 8.560 1.00 70.88 105 GLY A N 1
ATOM 811 C CA . GLY A 1 105 ? 1.182 -10.306 8.208 1.00 70.88 105 GLY A CA 1
ATOM 812 C C . GLY A 1 105 ? 2.237 -10.355 7.099 1.00 70.88 105 GLY A C 1
ATOM 813 O O . GLY A 1 105 ? 2.872 -9.340 6.816 1.00 70.88 105 GLY A O 1
ATOM 814 N N . GLU A 1 106 ? 2.417 -11.497 6.432 1.00 79.81 106 GLU A N 1
ATOM 815 C CA . GLU A 1 106 ? 3.375 -11.634 5.342 1.00 79.81 106 GLU A CA 1
ATOM 816 C C . GLU A 1 106 ? 2.791 -11.120 4.024 1.00 79.81 106 GLU A C 1
ATOM 818 O O . GLU A 1 106 ? 1.728 -11.539 3.553 1.00 79.81 106 GLU A O 1
ATOM 823 N N . LEU A 1 107 ? 3.520 -10.202 3.387 1.00 81.56 107 LEU A N 1
ATOM 824 C CA . LEU A 1 107 ? 3.158 -9.667 2.082 1.00 81.56 107 LEU A CA 1
ATOM 825 C C . LEU A 1 107 ? 3.438 -10.692 0.967 1.00 81.56 107 LEU A C 1
ATOM 827 O O . LEU A 1 107 ? 4.515 -11.297 0.927 1.00 81.56 107 LEU A O 1
ATOM 831 N N . PRO A 1 108 ? 2.536 -10.847 -0.023 1.00 83.12 108 PRO A N 1
ATOM 832 C CA . PRO A 1 108 ? 2.724 -11.780 -1.128 1.00 83.12 108 PRO A CA 1
ATOM 833 C C . PRO A 1 108 ? 3.739 -11.237 -2.150 1.00 83.12 108 PRO A C 1
ATOM 835 O O . PRO A 1 108 ? 3.379 -10.805 -3.249 1.00 83.12 10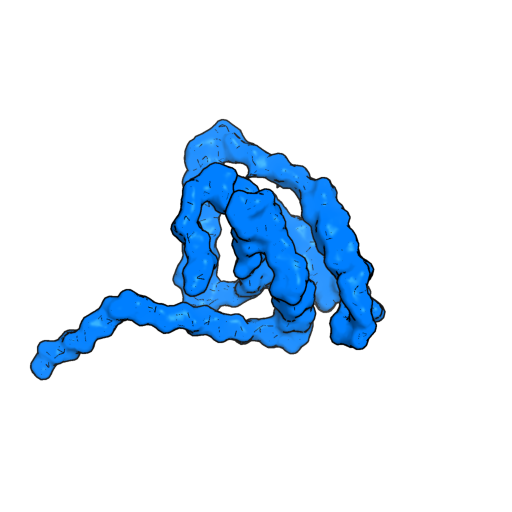8 PRO A O 1
ATOM 838 N N . TRP A 1 109 ? 5.032 -11.307 -1.819 1.00 81.81 109 TRP A N 1
ATOM 839 C CA . TRP A 1 109 ? 6.145 -10.745 -2.599 1.00 81.81 109 TRP A CA 1
ATOM 840 C C . TRP A 1 109 ? 6.139 -11.143 -4.077 1.00 81.81 109 TRP A C 1
ATOM 842 O O . TRP A 1 109 ? 6.348 -10.303 -4.951 1.00 81.81 109 TRP A O 1
ATOM 852 N N . ARG A 1 110 ? 5.821 -12.408 -4.386 1.00 78.31 110 ARG A N 1
ATOM 853 C CA . ARG A 1 110 ? 5.725 -12.900 -5.774 1.00 78.31 110 ARG A CA 1
ATOM 854 C C . ARG A 1 110 ? 4.647 -12.189 -6.593 1.00 78.31 110 ARG A C 1
ATOM 856 O O . ARG A 1 110 ? 4.781 -12.122 -7.813 1.00 78.31 110 ARG A O 1
ATOM 863 N N . ARG A 1 111 ? 3.562 -11.732 -5.960 1.00 80.94 111 ARG A N 1
ATOM 864 C CA . ARG A 1 111 ? 2.490 -10.972 -6.621 1.00 80.94 111 ARG A CA 1
ATOM 865 C C . ARG A 1 111 ? 2.844 -9.494 -6.704 1.00 80.94 111 ARG A C 1
ATOM 867 O O . ARG A 1 111 ? 2.631 -8.910 -7.754 1.00 80.94 111 ARG A O 1
ATOM 874 N N . ILE A 1 112 ? 3.453 -8.946 -5.655 1.00 83.38 112 ILE A N 1
ATOM 875 C CA . ILE A 1 112 ? 3.929 -7.558 -5.607 1.00 83.38 112 ILE A CA 1
ATOM 876 C C . ILE A 1 112 ? 4.931 -7.282 -6.729 1.00 83.38 112 ILE A C 1
ATOM 878 O O . ILE A 1 112 ? 4.707 -6.387 -7.534 1.00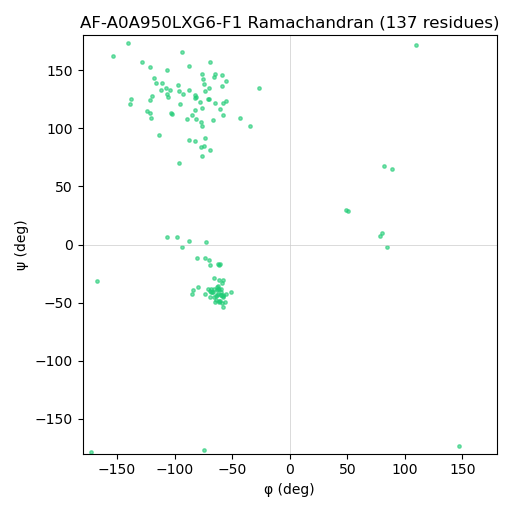 83.38 112 ILE A O 1
ATOM 882 N N . VAL A 1 113 ? 5.990 -8.091 -6.848 1.00 81.50 113 VAL A N 1
ATOM 883 C CA . VAL A 1 113 ? 7.026 -7.913 -7.883 1.00 81.50 113 VAL A CA 1
ATOM 884 C C . VAL A 1 113 ? 6.426 -7.989 -9.293 1.00 81.50 113 VAL A C 1
ATOM 886 O O . VAL A 1 113 ? 6.747 -7.171 -10.152 1.00 81.50 113 VAL A O 1
ATOM 889 N N . ARG A 1 114 ? 5.493 -8.922 -9.523 1.00 80.56 114 ARG A N 1
ATOM 890 C CA . ARG A 1 114 ? 4.770 -9.032 -10.800 1.00 80.56 114 ARG A CA 1
ATOM 891 C C . ARG A 1 114 ? 3.816 -7.861 -11.047 1.00 80.56 114 ARG A C 1
ATOM 893 O O . ARG A 1 114 ? 3.706 -7.409 -12.180 1.00 80.56 114 ARG A O 1
ATOM 900 N N . GLY A 1 115 ? 3.139 -7.371 -10.012 1.00 78.62 115 GLY A N 1
ATOM 901 C CA . GLY A 1 115 ? 2.257 -6.207 -10.086 1.00 78.62 115 GLY A CA 1
ATOM 902 C C . GLY A 1 115 ? 3.028 -4.939 -10.432 1.00 78.62 115 GLY A C 1
ATOM 903 O O . GLY A 1 115 ? 2.635 -4.213 -11.335 1.00 78.62 115 GLY A O 1
ATOM 904 N N . VAL A 1 116 ? 4.185 -4.724 -9.799 1.00 79.94 116 VAL A N 1
ATOM 905 C CA . VAL A 1 116 ? 5.112 -3.632 -10.137 1.00 79.94 116 VAL A CA 1
ATOM 906 C C . VAL A 1 116 ? 5.522 -3.704 -11.606 1.00 79.94 116 VAL A C 1
ATOM 908 O O . VAL A 1 116 ? 5.390 -2.717 -12.324 1.00 79.94 116 VAL A O 1
ATOM 911 N N . ALA A 1 117 ? 5.948 -4.882 -12.073 1.00 75.38 117 ALA A N 1
ATOM 912 C CA . ALA A 1 117 ? 6.290 -5.102 -13.475 1.00 75.38 117 ALA A CA 1
ATOM 913 C C . ALA A 1 117 ? 5.139 -4.727 -14.418 1.00 75.38 117 ALA A C 1
ATOM 915 O O . ALA A 1 117 ? 5.362 -4.106 -15.454 1.00 75.38 117 ALA A O 1
ATOM 916 N N . ARG A 1 118 ? 3.909 -5.104 -14.056 1.00 76.38 118 ARG A N 1
ATOM 917 C CA . ARG A 1 118 ? 2.711 -4.855 -14.854 1.00 76.38 118 ARG A CA 1
ATOM 918 C C . ARG A 1 118 ? 2.335 -3.370 -14.892 1.00 76.38 118 ARG A C 1
ATOM 920 O O . ARG A 1 118 ? 2.072 -2.844 -15.969 1.00 76.38 118 ARG A O 1
ATOM 927 N N . ILE A 1 119 ? 2.368 -2.695 -13.743 1.00 77.62 119 ILE A N 1
ATOM 928 C CA . ILE A 1 119 ? 2.085 -1.257 -13.611 1.00 77.62 119 ILE A CA 1
ATOM 929 C C . ILE A 1 119 ? 3.098 -0.432 -14.418 1.00 77.62 119 ILE A C 1
ATOM 931 O O . ILE A 1 119 ? 2.721 0.545 -15.064 1.00 77.62 119 ILE A O 1
ATOM 935 N N . LEU A 1 120 ? 4.370 -0.846 -14.427 1.00 72.19 120 LEU A N 1
ATOM 936 C CA . LEU A 1 120 ? 5.416 -0.212 -15.232 1.00 72.19 120 LEU A CA 1
ATOM 937 C C . LEU A 1 120 ? 5.239 -0.434 -16.739 1.00 72.19 120 LEU A C 1
ATOM 939 O O . LEU A 1 120 ? 5.417 0.503 -17.510 1.00 72.19 120 LEU A O 1
ATOM 943 N N . GLN A 1 121 ? 4.840 -1.639 -17.155 1.00 69.50 121 GLN A N 1
ATOM 944 C CA . GLN A 1 121 ? 4.565 -1.981 -18.559 1.00 69.50 121 GLN A CA 1
ATOM 945 C C . GLN A 1 121 ? 3.262 -1.360 -19.101 1.00 69.50 121 GLN A C 1
ATOM 947 O O . GLN A 1 121 ? 2.891 -1.608 -20.243 1.00 69.50 121 GLN A O 1
ATOM 952 N N . GLY A 1 122 ? 2.546 -0.558 -18.304 1.00 62.44 122 GLY A N 1
ATOM 953 C CA . GLY A 1 122 ? 1.283 0.069 -18.710 1.00 62.44 122 GLY A CA 1
ATOM 954 C C . GLY A 1 122 ? 0.073 -0.869 -18.659 1.00 62.44 122 GLY A C 1
ATOM 955 O O . GLY A 1 122 ? -1.022 -0.482 -19.058 1.00 62.44 122 GLY A O 1
ATOM 956 N N . GLY A 1 123 ? 0.238 -2.081 -18.124 1.00 53.34 123 GLY A N 1
ATOM 957 C CA . GLY A 1 123 ? -0.843 -3.039 -17.947 1.00 53.34 123 GLY A CA 1
ATOM 958 C C . GLY A 1 123 ? -1.711 -2.678 -16.745 1.00 53.34 123 GLY A C 1
ATOM 959 O O . GLY A 1 123 ? -1.555 -3.239 -15.662 1.00 53.34 123 GLY A O 1
ATOM 960 N N . HIS A 1 124 ? -2.683 -1.790 -16.924 1.00 46.59 124 HIS A N 1
ATOM 961 C CA . HIS A 1 124 ? -3.846 -1.774 -16.041 1.00 46.59 124 HIS A CA 1
ATOM 962 C C . HIS A 1 124 ? -4.663 -3.043 -16.318 1.00 46.59 124 HIS A C 1
ATOM 964 O O . HIS A 1 124 ? -5.622 -3.026 -17.081 1.00 46.59 124 HIS A O 1
ATOM 970 N N . ALA A 1 125 ? -4.266 -4.177 -15.731 1.00 39.62 125 ALA A N 1
ATOM 971 C CA . ALA A 1 125 ? -5.105 -5.367 -15.743 1.00 39.62 125 ALA A CA 1
ATOM 972 C C . ALA A 1 125 ? -6.263 -5.139 -14.768 1.00 39.62 125 ALA A C 1
ATOM 974 O O . ALA A 1 125 ? -6.169 -5.396 -13.566 1.00 39.62 125 ALA A O 1
ATOM 975 N N . GLN A 1 126 ? -7.346 -4.615 -15.328 1.00 43.41 126 GLN A N 1
ATOM 976 C CA . GLN A 1 126 ? -8.715 -4.757 -14.868 1.00 43.41 126 GLN A CA 1
ATOM 977 C C . GLN A 1 126 ? -8.920 -6.153 -14.261 1.00 43.41 126 GLN A C 1
ATOM 979 O O . GLN A 1 126 ? -9.061 -7.148 -14.962 1.00 43.41 126 GLN A O 1
ATOM 984 N N . LYS A 1 127 ? -8.932 -6.240 -12.927 1.00 36.16 127 LYS A N 1
ATOM 985 C CA . LYS A 1 127 ? -9.747 -7.257 -12.269 1.00 36.16 127 LYS A CA 1
ATOM 986 C C . LYS A 1 127 ? -11.144 -6.676 -12.204 1.00 36.16 127 LYS A C 1
ATOM 988 O O . LYS A 1 127 ? -11.487 -6.004 -11.232 1.00 36.16 127 LYS A O 1
ATOM 993 N N . GLU A 1 128 ? -11.910 -6.927 -13.261 1.00 36.38 128 GLU A N 1
ATOM 994 C CA . GLU A 1 128 ? -13.353 -7.078 -13.136 1.00 36.38 128 GLU A CA 1
ATOM 995 C C . GLU A 1 128 ? -13.602 -7.937 -11.900 1.00 36.38 128 GLU A C 1
ATOM 997 O O . GLU A 1 128 ? -13.255 -9.116 -11.834 1.00 36.38 128 GLU A O 1
ATOM 1002 N N . THR A 1 129 ? -14.110 -7.296 -10.859 1.00 35.88 129 THR A N 1
ATOM 1003 C CA . THR A 1 129 ? -14.869 -8.021 -9.858 1.00 35.88 129 THR A CA 1
ATOM 1004 C C . THR A 1 129 ? -16.243 -8.126 -10.502 1.00 35.88 129 THR A C 1
ATOM 1006 O O . THR A 1 129 ? -16.871 -7.077 -10.660 1.00 35.88 129 THR A O 1
ATOM 1009 N N . PRO A 1 130 ? -16.697 -9.304 -10.968 1.00 37.44 130 PRO A N 1
ATOM 1010 C CA . PRO A 1 130 ? -18.083 -9.424 -11.382 1.00 37.44 130 PRO A CA 1
ATOM 1011 C C . PRO A 1 130 ? -18.923 -9.048 -10.161 1.00 37.44 130 PRO A C 1
ATOM 1013 O O . PRO A 1 130 ? -18.728 -9.590 -9.070 1.00 37.44 130 PRO A O 1
ATOM 1016 N N . ALA A 1 131 ? -19.771 -8.036 -10.324 1.00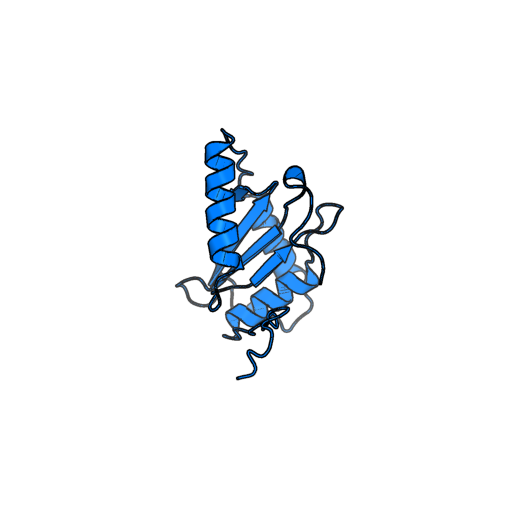 42.91 131 ALA A N 1
ATOM 1017 C CA . ALA A 1 131 ? -20.693 -7.605 -9.290 1.00 42.91 131 ALA A CA 1
ATOM 1018 C C . ALA A 1 131 ? -21.543 -8.816 -8.863 1.00 42.91 131 ALA A C 1
ATOM 1020 O O . ALA A 1 131 ? -22.169 -9.439 -9.725 1.00 42.91 131 ALA A O 1
ATOM 1021 N N . PRO A 1 132 ? -21.572 -9.200 -7.575 1.00 47.34 132 PRO A N 1
ATOM 1022 C CA . PRO A 1 132 ? -22.466 -10.251 -7.137 1.00 47.34 132 PRO A CA 1
ATOM 1023 C C . PRO A 1 132 ? -23.877 -9.661 -7.033 1.00 47.34 132 PRO A C 1
ATOM 1025 O O . PRO A 1 132 ? -24.177 -8.922 -6.100 1.00 47.34 132 PRO A O 1
ATOM 1028 N N . GLY A 1 133 ? -24.730 -9.999 -8.001 1.00 53.47 133 GLY A N 1
ATOM 1029 C CA . GLY A 1 133 ? -26.184 -9.993 -7.826 1.00 53.47 133 GLY A CA 1
ATOM 1030 C C . GLY A 1 133 ? -26.923 -8.689 -8.129 1.00 53.47 133 GLY A C 1
ATOM 1031 O O . GLY A 1 133 ? -27.585 -8.150 -7.249 1.00 53.47 133 GLY A O 1
ATOM 1032 N N . ALA A 1 134 ? -26.924 -8.242 -9.387 1.00 45.47 134 ALA A N 1
ATOM 1033 C CA . ALA A 1 134 ? -28.075 -7.490 -9.891 1.00 45.47 134 ALA A CA 1
ATOM 1034 C C . ALA A 1 134 ? -29.151 -8.509 -10.324 1.00 45.47 134 ALA A C 1
ATOM 1036 O O . ALA A 1 134 ? -28.871 -9.310 -11.222 1.00 45.47 134 ALA A O 1
ATOM 1037 N N . PRO A 1 135 ? -30.339 -8.559 -9.693 1.00 54.12 135 PRO A N 1
ATOM 1038 C CA . PRO A 1 135 ? -31.425 -9.389 -10.198 1.00 54.12 135 PRO A CA 1
ATOM 1039 C C . PRO A 1 135 ? -31.898 -8.839 -11.554 1.00 54.12 135 PRO A C 1
ATOM 1041 O O . PRO A 1 135 ? -31.924 -7.617 -11.733 1.00 54.12 135 PRO A O 1
ATOM 1044 N N . PRO A 1 136 ? -32.289 -9.698 -12.514 1.00 49.66 136 PRO A N 1
ATOM 1045 C CA . PRO A 1 136 ? -32.992 -9.232 -13.696 1.00 49.66 136 PRO A CA 1
ATOM 1046 C C . PRO A 1 136 ? -34.361 -8.719 -13.243 1.00 49.66 136 PRO A C 1
ATOM 1048 O O . PRO A 1 136 ? -35.228 -9.505 -12.859 1.00 49.66 136 PRO A O 1
ATOM 1051 N N . PHE A 1 137 ? -34.552 -7.400 -13.250 1.00 49.88 137 PHE A N 1
ATOM 1052 C CA . PHE A 1 137 ? -35.901 -6.850 -13.268 1.00 49.88 137 PHE A CA 1
ATOM 1053 C C . PHE A 1 137 ? -36.570 -7.359 -14.546 1.00 49.88 137 PHE A C 1
ATOM 1055 O O . PHE A 1 137 ? -36.083 -7.130 -15.653 1.00 49.88 137 PHE A O 1
ATOM 1062 N N . ARG A 1 138 ? -37.623 -8.148 -14.351 1.00 48.84 138 ARG A N 1
ATOM 1063 C CA . ARG A 1 138 ? -38.485 -8.704 -15.386 1.00 48.84 138 ARG A CA 1
ATOM 1064 C C . ARG A 1 138 ? -39.758 -7.863 -15.342 1.00 48.84 138 ARG A C 1
ATOM 1066 O O . ARG A 1 138 ? -40.432 -7.881 -14.313 1.00 48.84 138 ARG A O 1
ATOM 1073 N N . GLU A 1 139 ? -40.008 -7.099 -16.398 1.00 49.16 139 GLU A N 1
ATOM 1074 C CA . GLU A 1 139 ? -41.329 -6.532 -16.706 1.00 49.16 139 GLU A CA 1
ATOM 1075 C C . GLU A 1 139 ? -42.118 -7.520 -17.571 1.00 49.16 139 GLU A C 1
ATOM 1077 O O . GLU A 1 139 ? -41.474 -8.242 -18.375 1.00 49.16 139 GLU A O 1
#

Mean predicted aligned error: 11.02 Å

Foldseek 3Di:
DDDCPDQLQQFWKWWWFDDPDQQKIFIWTAGSLATFDRQIDHDDPVQQPDDDDDPVLVVVVVSVVPTPDDDQPDPVNSVVSNVVVCVQVPDQDHGTDMFTADSVNHTPSVVVSVRSNCNNVVNPPDPPPPDPDDDPPDD

pLDDT: mean 72.26, std 13.99, range [35.88, 89.5]

Sequence (139 aa):
MPEIVHRLDRLSGLVIQRSSGPNSIALFSIQAGIISGPIRFSIPPFLLPGGEAPPLRARISQALSGARSQEAASTVELMEHLAILKRWFFRSSRQGEIFFADRKGELPWRRIVRGVARILQGGHAQKETPAPGAPPFRE

Solvent-accessible surface area (backbone atoms only — not comparable to full-atom values): 8572 Å² total; per-residue (Å²): 131,95,61,90,79,60,61,53,82,68,34,33,31,39,35,40,27,72,40,98,51,86,57,23,32,29,37,30,43,29,47,50,42,31,74,32,71,78,45,77,45,75,54,59,78,89,69,52,90,82,65,87,81,61,65,61,55,52,52,51,50,52,54,56,69,70,47,72,83,63,75,67,92,41,73,66,56,36,50,51,35,41,50,53,49,50,59,53,69,72,38,93,84,57,84,54,52,77,45,62,30,48,100,85,65,51,66,55,58,79,55,50,59,51,48,52,52,32,50,67,73,67,49,80,76,79,74,77,70,78,78,88,76,80,77,82,85,78,132

Nearest PDB structures (foldseek):
  6lzk-assembly2_B  TM=3.092E-01  e=1.431E+00  Aquifex aeolicus VF5
  6ieh-assembly1_B  TM=2.761E-01  e=4.902E+00  Homo sapiens
  6bj2-assembly1_A  TM=1.806E-01  e=2.490E+00  Homo sapiens